Protein AF-A0A349H0M4-F1 (afdb_monomer)

Nearest PDB structures (foldseek):
  7dz8-assembly1_G  TM=2.541E-01  e=5.414E+00  Chlamydomonas reinhardtii

Radius of gyration: 20.64 Å; Cα contacts (8 Å, |Δi|>4): 122; chains: 1; bounding box: 53×35×53 Å

Mean predicted aligned error: 5.87 Å

Structure (mmCIF, N/CA/C/O backbone):
data_AF-A0A349H0M4-F1
#
_entry.id   AF-A0A349H0M4-F1
#
loop_
_atom_site.group_PDB
_atom_site.id
_atom_site.type_symbol
_atom_site.label_atom_id
_atom_site.label_alt_id
_atom_site.label_comp_id
_atom_site.label_asym_id
_atom_site.label_entity_id
_atom_site.label_seq_id
_atom_site.pdbx_PDB_ins_code
_atom_site.Cartn_x
_atom_site.Cartn_y
_atom_site.Cartn_z
_atom_site.occupancy
_atom_site.B_iso_or_equiv
_atom_site.auth_seq_id
_atom_site.auth_comp_id
_atom_site.auth_asym_id
_atom_site.auth_atom_id
_atom_site.pdbx_PDB_model_num
ATOM 1 N N . MET A 1 1 ? 25.481 2.742 4.547 1.00 45.84 1 MET A N 1
ATOM 2 C CA . MET A 1 1 ? 25.553 2.907 6.016 1.00 45.84 1 MET A CA 1
ATOM 3 C C . MET A 1 1 ? 24.267 2.357 6.611 1.00 45.84 1 MET A C 1
ATOM 5 O O . MET A 1 1 ? 23.211 2.901 6.310 1.00 45.84 1 MET A O 1
ATOM 9 N N . ASN A 1 2 ? 24.328 1.265 7.378 1.00 56.09 2 ASN A N 1
ATOM 10 C CA . ASN A 1 2 ? 23.157 0.743 8.088 1.00 56.09 2 ASN A CA 1
ATOM 11 C C . ASN A 1 2 ? 22.816 1.704 9.230 1.00 56.09 2 ASN A C 1
ATOM 13 O O . ASN A 1 2 ? 23.568 1.807 10.194 1.00 56.09 2 ASN A O 1
ATOM 17 N N . GLN A 1 3 ? 21.717 2.443 9.091 1.00 69.44 3 GLN A N 1
ATOM 18 C CA . GLN A 1 3 ? 21.206 3.293 10.162 1.00 69.44 3 GLN A CA 1
ATOM 19 C C . GLN A 1 3 ? 20.634 2.411 11.276 1.00 69.44 3 GLN A C 1
ATOM 21 O O . GLN A 1 3 ? 19.805 1.538 11.018 1.00 69.44 3 GLN A O 1
ATOM 26 N N . THR A 1 4 ? 21.061 2.647 12.513 1.00 86.06 4 THR A N 1
ATOM 27 C CA . THR A 1 4 ? 20.528 1.962 13.695 1.00 86.06 4 THR A CA 1
ATOM 28 C C . THR A 1 4 ? 19.057 2.328 13.897 1.00 86.06 4 THR A C 1
ATOM 30 O O . THR A 1 4 ? 18.698 3.499 13.840 1.00 86.06 4 THR A O 1
ATOM 33 N N . ILE A 1 5 ? 18.199 1.333 14.138 1.00 92.12 5 ILE A N 1
ATOM 34 C CA . ILE A 1 5 ? 16.780 1.555 14.454 1.00 92.12 5 ILE A CA 1
ATOM 35 C C . ILE A 1 5 ? 16.664 2.082 15.887 1.00 92.12 5 ILE A C 1
ATOM 37 O O . ILE A 1 5 ? 17.077 1.400 16.830 1.00 92.12 5 ILE A O 1
ATOM 41 N N . THR A 1 6 ? 16.064 3.259 16.059 1.00 94.62 6 THR A N 1
ATOM 42 C CA . THR A 1 6 ? 15.914 3.898 17.374 1.00 94.62 6 THR A CA 1
ATOM 43 C C . THR A 1 6 ? 14.651 3.431 18.111 1.00 94.62 6 THR A C 1
ATOM 45 O O . THR A 1 6 ? 13.732 2.845 17.531 1.00 94.62 6 THR A O 1
ATOM 48 N N . SER A 1 7 ? 14.567 3.701 19.418 1.00 94.81 7 SER A N 1
ATOM 49 C CA . SER A 1 7 ? 13.339 3.463 20.197 1.00 94.81 7 SER A CA 1
ATOM 50 C C . SER A 1 7 ? 12.172 4.337 19.729 1.00 94.81 7 SER A C 1
ATOM 52 O O . SER A 1 7 ? 11.032 3.876 19.740 1.00 94.81 7 SER A O 1
ATOM 54 N N . LYS A 1 8 ? 12.461 5.564 19.271 1.00 95.56 8 LYS A N 1
ATOM 55 C CA . LYS A 1 8 ? 11.480 6.482 18.679 1.00 95.56 8 LYS A CA 1
ATOM 56 C C . LYS A 1 8 ? 10.887 5.891 17.400 1.00 95.56 8 LYS A C 1
ATOM 58 O O . LYS A 1 8 ? 9.668 5.823 17.287 1.00 95.56 8 LYS A O 1
ATOM 63 N N . ASP A 1 9 ? 11.725 5.373 16.499 1.00 96.25 9 ASP A N 1
ATOM 64 C CA . ASP A 1 9 ? 11.252 4.754 15.252 1.00 96.25 9 ASP A CA 1
ATOM 65 C C . ASP A 1 9 ? 10.295 3.589 15.539 1.00 96.25 9 ASP A C 1
ATOM 67 O O . ASP A 1 9 ? 9.219 3.483 14.951 1.00 96.25 9 ASP A O 1
ATOM 71 N N . LYS A 1 10 ? 1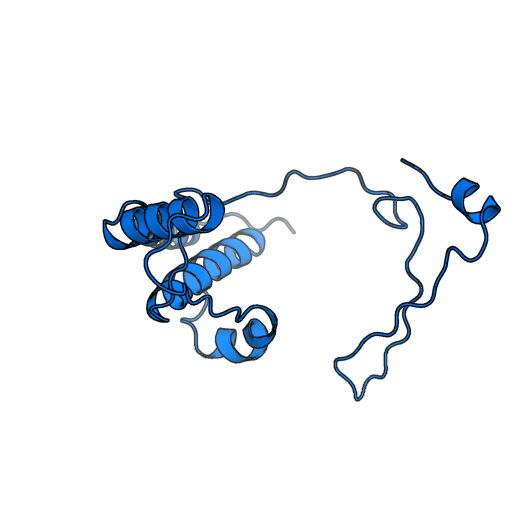0.658 2.728 16.499 1.00 96.31 10 LYS A N 1
ATOM 72 C CA . LYS A 1 10 ? 9.812 1.600 16.916 1.00 96.31 10 LYS A CA 1
ATOM 73 C C . LYS A 1 10 ?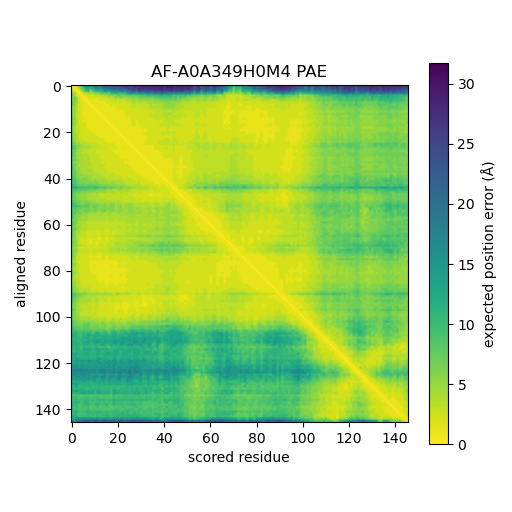 8.479 2.062 17.500 1.00 96.31 10 LYS A C 1
ATOM 75 O O . LYS A 1 10 ? 7.477 1.391 17.274 1.00 96.31 10 LYS A O 1
ATOM 80 N N . ALA A 1 11 ? 8.469 3.150 18.270 1.00 97.81 11 ALA A N 1
ATOM 81 C CA . ALA A 1 11 ? 7.247 3.688 18.861 1.00 97.81 11 ALA A CA 1
ATOM 82 C C . ALA A 1 11 ? 6.275 4.167 17.774 1.00 97.81 11 ALA A C 1
ATOM 84 O O . ALA A 1 11 ? 5.132 3.718 17.763 1.00 97.81 11 ALA A O 1
ATOM 85 N N . VAL A 1 12 ? 6.760 4.959 16.809 1.00 98.00 12 VAL A N 1
ATOM 86 C CA . VAL A 1 12 ? 5.951 5.466 15.686 1.00 98.00 12 VAL A CA 1
ATOM 87 C C . VAL A 1 12 ? 5.334 4.319 14.882 1.00 98.00 12 VAL A C 1
ATOM 89 O O . VAL A 1 12 ? 4.132 4.310 14.625 1.00 98.00 12 VAL A O 1
ATOM 92 N N . ILE A 1 13 ? 6.135 3.315 14.508 1.00 97.88 13 ILE A N 1
ATOM 93 C CA . ILE A 1 13 ? 5.630 2.179 13.723 1.00 97.88 13 ILE A CA 1
ATOM 94 C C . ILE A 1 13 ? 4.609 1.355 14.513 1.00 97.88 13 ILE A C 1
ATOM 96 O O . ILE A 1 13 ? 3.610 0.923 13.944 1.00 97.88 13 ILE A O 1
ATOM 100 N N . ARG A 1 14 ? 4.827 1.138 15.815 1.00 98.19 14 ARG A N 1
ATOM 101 C CA . ARG A 1 14 ? 3.873 0.395 16.652 1.00 98.19 14 ARG A CA 1
ATOM 102 C C . ARG A 1 14 ? 2.546 1.120 16.787 1.00 98.19 14 ARG A C 1
ATOM 104 O O . ARG A 1 14 ? 1.515 0.472 16.680 1.00 98.19 14 ARG A O 1
ATOM 111 N N . GLU A 1 15 ? 2.570 2.430 16.996 1.00 98.44 15 GLU A N 1
ATOM 112 C CA . GLU A 1 15 ? 1.352 3.232 17.092 1.00 98.44 15 GLU A CA 1
ATOM 113 C C . GLU A 1 15 ? 0.523 3.139 15.803 1.00 98.44 15 GLU A C 1
ATOM 115 O O . GLU A 1 15 ? -0.665 2.822 15.845 1.00 98.44 15 GLU A O 1
ATOM 120 N N . LEU A 1 16 ? 1.171 3.310 14.648 1.00 98.50 16 LEU A N 1
ATOM 121 C CA . LEU A 1 16 ? 0.523 3.156 13.344 1.00 98.50 16 LEU A CA 1
ATOM 122 C C . LEU A 1 16 ? -0.005 1.733 13.116 1.00 98.50 16 LEU A C 1
ATOM 124 O O . LEU A 1 16 ? -1.095 1.561 12.571 1.00 98.50 16 LEU A O 1
ATOM 128 N N . ALA A 1 17 ? 0.737 0.713 13.552 1.00 98.38 17 ALA A N 1
ATOM 129 C CA . ALA A 1 17 ? 0.309 -0.677 13.449 1.00 98.38 17 ALA A CA 1
ATOM 130 C C . ALA A 1 17 ? -0.918 -0.979 14.325 1.00 98.38 17 ALA A C 1
ATOM 132 O O . ALA A 1 17 ? -1.776 -1.744 13.892 1.00 98.38 17 ALA A O 1
ATOM 133 N N . VAL A 1 18 ? -1.037 -0.368 15.513 1.00 98.50 18 VAL A N 1
ATOM 134 C CA . VAL A 1 18 ? -2.243 -0.480 16.356 1.00 98.50 18 VAL A CA 1
ATOM 135 C C . VAL A 1 18 ? -3.446 0.127 15.639 1.00 98.50 18 VAL A C 1
ATOM 137 O O . VAL A 1 18 ? -4.445 -0.565 15.463 1.00 98.50 18 VAL A O 1
ATOM 140 N N . GLN A 1 19 ? -3.328 1.361 15.138 1.00 98.44 19 GLN A N 1
ATOM 141 C CA . GLN A 1 19 ? -4.415 2.023 14.401 1.00 98.44 19 GLN A CA 1
ATOM 142 C C . GLN A 1 19 ? -4.851 1.205 13.176 1.00 98.44 19 GLN A C 1
ATOM 144 O O . GLN A 1 19 ? -6.038 1.038 12.900 1.00 98.44 19 GLN A O 1
ATOM 149 N N . TYR A 1 20 ? -3.886 0.650 12.440 1.00 98.56 20 TYR A N 1
ATOM 150 C CA . TYR A 1 20 ? -4.175 -0.199 11.290 1.00 98.56 20 TYR A CA 1
ATOM 151 C C . TYR A 1 20 ? -4.837 -1.522 11.693 1.00 98.56 20 TYR A C 1
ATOM 153 O O . TYR A 1 20 ? -5.760 -1.977 11.020 1.00 98.56 20 TYR A O 1
ATOM 161 N N . ALA A 1 21 ? -4.401 -2.140 12.792 1.00 98.31 21 ALA A N 1
A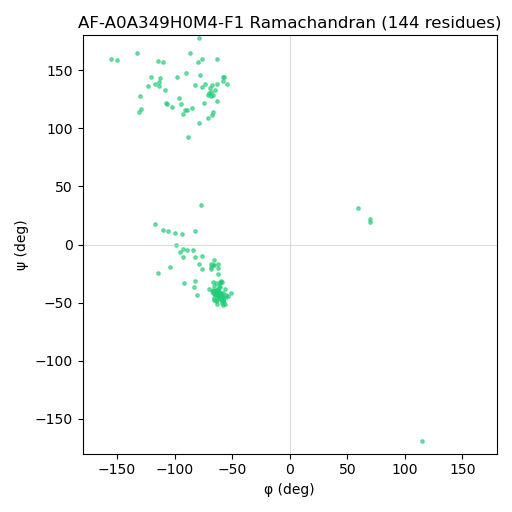TOM 162 C CA . ALA A 1 21 ? -5.015 -3.359 13.303 1.00 98.31 21 ALA A CA 1
ATOM 163 C C . ALA A 1 21 ? -6.464 -3.119 13.751 1.00 98.31 21 ALA A C 1
ATOM 165 O O . ALA A 1 21 ? -7.320 -3.961 13.481 1.00 98.31 21 ALA A O 1
ATOM 166 N N . GLU A 1 22 ? -6.760 -1.982 14.382 1.00 98.31 22 GLU A N 1
ATOM 167 C CA . GLU A 1 22 ? -8.128 -1.581 14.733 1.00 98.31 22 GLU A CA 1
ATOM 168 C C . GLU A 1 22 ? -8.999 -1.412 13.483 1.00 98.31 22 GLU A C 1
ATOM 170 O O . GLU A 1 22 ? -10.099 -1.962 13.422 1.00 98.31 22 GLU A O 1
ATOM 175 N N . LEU A 1 23 ? -8.483 -0.734 12.452 1.00 97.88 23 LEU A N 1
ATOM 176 C CA . LEU A 1 23 ? -9.148 -0.600 11.155 1.00 97.88 23 LEU A CA 1
ATOM 177 C C . LEU A 1 23 ? -9.430 -1.972 10.516 1.00 97.88 23 LEU A C 1
ATOM 179 O O . LEU A 1 23 ? -10.568 -2.266 10.144 1.00 97.88 23 LEU A O 1
ATOM 183 N N . ALA A 1 24 ? -8.410 -2.825 10.401 1.00 98.00 24 ALA A N 1
ATOM 184 C CA . ALA A 1 24 ? -8.513 -4.117 9.729 1.00 98.00 24 ALA A CA 1
ATOM 185 C C . ALA A 1 24 ? -9.442 -5.097 10.466 1.00 98.00 24 ALA A C 1
ATOM 187 O O . ALA A 1 24 ? -10.136 -5.896 9.833 1.00 98.00 24 ALA A O 1
ATOM 188 N N . ASN A 1 25 ? -9.504 -5.011 11.796 1.00 97.75 25 ASN A N 1
ATOM 189 C CA . ASN A 1 25 ? -10.404 -5.813 12.626 1.00 97.75 25 ASN A CA 1
ATOM 190 C C . ASN A 1 25 ? -11.736 -5.105 12.933 1.00 97.75 25 ASN A C 1
ATOM 192 O O . ASN A 1 25 ? -12.519 -5.598 13.747 1.00 97.75 25 ASN A O 1
ATOM 196 N N . GLY A 1 26 ? -12.021 -3.970 12.295 1.00 97.38 26 GLY A N 1
ATOM 197 C CA . GLY A 1 26 ? -13.270 -3.233 12.456 1.00 97.38 26 GLY A CA 1
ATOM 198 C C . GLY A 1 26 ? -14.453 -3.875 11.725 1.00 97.38 26 GLY A C 1
ATOM 199 O O . GLY A 1 26 ? -14.295 -4.645 10.775 1.00 97.38 26 GLY A O 1
ATOM 200 N N . GLU A 1 27 ? -15.671 -3.524 12.147 1.00 96.94 27 GLU A N 1
ATOM 201 C CA . GLU A 1 27 ? -16.902 -4.035 11.524 1.00 96.94 27 GLU A CA 1
ATOM 202 C C . GLU A 1 27 ? -17.037 -3.595 10.064 1.00 96.94 27 GLU A C 1
ATOM 204 O O . GLU A 1 27 ? -17.344 -4.411 9.199 1.00 96.94 27 GLU A O 1
ATOM 209 N N . GLN A 1 28 ? -16.706 -2.335 9.764 1.00 94.44 28 GLN A N 1
ATOM 210 C CA . GLN A 1 28 ? -16.728 -1.805 8.396 1.00 94.44 28 GLN A CA 1
ATOM 211 C C . GLN A 1 28 ? -15.872 -2.648 7.438 1.00 94.44 28 GLN A C 1
ATOM 213 O O . GLN A 1 28 ? -16.336 -3.021 6.361 1.00 94.44 28 GLN A O 1
ATOM 218 N N . ASN A 1 29 ? -14.658 -3.024 7.856 1.00 97.38 29 ASN A N 1
ATOM 219 C CA . ASN A 1 29 ? -13.751 -3.831 7.043 1.00 97.38 29 ASN A CA 1
ATOM 220 C C . ASN A 1 29 ? -14.289 -5.254 6.812 1.00 97.38 29 ASN A C 1
ATOM 222 O O . ASN A 1 29 ? -14.249 -5.763 5.689 1.00 97.38 29 ASN A O 1
ATOM 226 N N . ARG A 1 30 ? -14.867 -5.879 7.852 1.00 97.31 30 ARG A N 1
ATOM 227 C CA . ARG A 1 30 ? -15.542 -7.184 7.729 1.00 97.31 30 ARG A CA 1
ATOM 228 C C . ARG A 1 30 ? -16.701 -7.128 6.740 1.00 97.31 30 ARG A C 1
ATOM 230 O O . ARG A 1 30 ? -16.816 -8.008 5.886 1.00 97.31 30 ARG A O 1
ATOM 237 N N . MET A 1 31 ? -17.529 -6.089 6.821 1.00 96.06 31 MET A N 1
ATOM 238 C CA . MET A 1 31 ? -18.643 -5.896 5.897 1.00 96.06 31 MET A CA 1
ATOM 239 C C . MET A 1 31 ? -18.154 -5.687 4.457 1.00 96.06 31 MET A C 1
ATOM 241 O O . MET A 1 31 ? -18.714 -6.293 3.543 1.00 96.06 31 MET A O 1
ATOM 245 N N . SER A 1 32 ? -17.094 -4.897 4.240 1.00 96.62 32 SER A N 1
ATOM 246 C CA . SER A 1 32 ? -16.464 -4.739 2.919 1.00 96.62 32 SER A CA 1
ATOM 247 C C . SER A 1 32 ? -15.980 -6.079 2.362 1.00 96.62 32 SER A C 1
ATOM 249 O O . SER A 1 32 ? -16.300 -6.424 1.226 1.00 96.62 32 SER A O 1
ATOM 251 N N . LEU A 1 33 ? -15.288 -6.893 3.164 1.00 97.00 33 LEU A N 1
ATOM 252 C CA . LEU A 1 33 ? -14.836 -8.222 2.742 1.00 97.00 33 LEU A CA 1
ATOM 253 C C . LEU A 1 33 ? -16.007 -9.135 2.335 1.00 97.00 33 LEU A C 1
ATOM 255 O O . LEU A 1 33 ? -15.924 -9.834 1.323 1.00 97.00 33 LEU A O 1
ATOM 259 N N . VAL A 1 34 ? -17.110 -9.126 3.091 1.00 97.31 34 VAL A N 1
ATOM 260 C CA . VAL A 1 34 ? -18.331 -9.873 2.738 1.00 97.31 34 VAL A CA 1
ATOM 261 C C . VAL A 1 34 ? -18.916 -9.372 1.418 1.00 97.31 34 VAL A C 1
ATOM 263 O O . VAL A 1 34 ? -19.250 -10.190 0.559 1.00 97.31 34 VAL A O 1
ATOM 266 N N . ARG A 1 35 ? -18.984 -8.051 1.208 1.00 97.25 35 ARG A N 1
ATOM 267 C CA . ARG A 1 35 ? -19.448 -7.458 -0.055 1.00 97.25 35 ARG A CA 1
ATOM 268 C C . ARG A 1 35 ? -18.609 -7.926 -1.242 1.00 97.25 35 ARG A C 1
ATOM 270 O O . ARG A 1 35 ? -19.173 -8.408 -2.224 1.00 97.25 35 ARG A O 1
ATOM 277 N N . TRP A 1 36 ? -17.282 -7.874 -1.132 1.00 97.62 36 TRP A N 1
ATOM 278 C CA . TRP A 1 36 ? -16.377 -8.361 -2.180 1.00 97.62 36 TRP A CA 1
ATOM 279 C C . TRP A 1 36 ? -16.538 -9.856 -2.451 1.00 97.62 36 TRP A C 1
ATOM 281 O O . TRP A 1 36 ? -16.570 -10.280 -3.606 1.00 97.62 36 TRP A O 1
ATOM 291 N N . ARG A 1 37 ? -16.705 -10.671 -1.403 1.00 97.62 37 ARG A N 1
ATOM 292 C CA . ARG A 1 37 ? -17.007 -12.100 -1.562 1.00 97.62 37 ARG A CA 1
ATOM 293 C C . ARG A 1 37 ? -18.331 -12.321 -2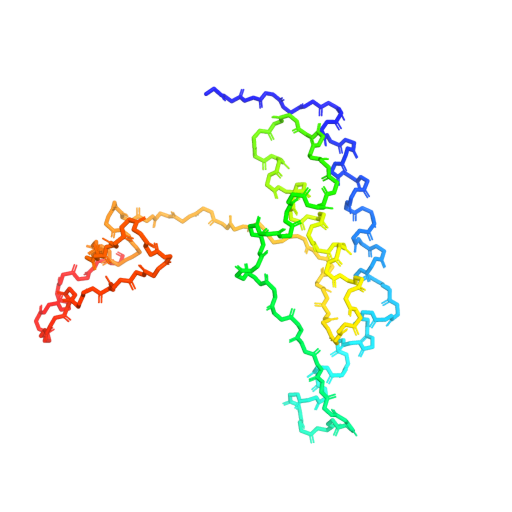.287 1.00 97.62 37 ARG A C 1
ATOM 295 O O . ARG A 1 37 ? -18.392 -13.186 -3.154 1.00 97.62 37 ARG A O 1
ATOM 302 N N . ASN A 1 38 ? -19.372 -11.556 -1.971 1.00 98.19 38 ASN A N 1
ATOM 303 C CA . ASN A 1 38 ? -20.663 -11.663 -2.649 1.00 98.19 38 ASN A CA 1
ATOM 304 C C . ASN A 1 38 ? -20.562 -11.255 -4.122 1.00 98.19 38 ASN A C 1
ATOM 306 O O . ASN A 1 38 ? -21.100 -11.964 -4.968 1.00 98.19 38 ASN A O 1
ATOM 310 N N . LEU A 1 39 ? -19.829 -10.182 -4.438 1.00 97.81 39 LEU A N 1
ATOM 311 C CA . LEU A 1 39 ? -19.550 -9.772 -5.818 1.00 97.81 39 LEU A CA 1
ATOM 312 C C . LEU A 1 39 ? -18.885 -10.896 -6.616 1.00 97.81 39 LEU A C 1
ATOM 314 O O . LEU A 1 39 ? -19.400 -11.290 -7.659 1.00 97.81 39 LEU A O 1
ATOM 318 N N . ASN A 1 40 ? -17.811 -11.479 -6.081 1.00 97.06 40 ASN A N 1
ATOM 319 C CA . ASN A 1 40 ? -17.082 -12.567 -6.740 1.00 97.06 40 ASN A CA 1
ATOM 320 C C . ASN A 1 40 ? -17.888 -13.872 -6.855 1.00 97.06 40 ASN A C 1
ATOM 322 O O . ASN A 1 40 ? -17.556 -14.729 -7.666 1.00 97.06 40 ASN A O 1
ATOM 326 N N . ASN A 1 41 ? -18.957 -14.022 -6.069 1.00 97.81 41 ASN A N 1
ATOM 327 C CA . ASN A 1 41 ? -19.889 -15.147 -6.143 1.00 97.81 41 ASN A CA 1
ATOM 328 C C . ASN A 1 41 ? -21.177 -14.822 -6.920 1.00 97.81 41 ASN A C 1
ATOM 330 O O . ASN A 1 41 ? -22.114 -15.617 -6.871 1.00 97.81 41 ASN A O 1
ATOM 334 N N . LEU A 1 42 ? -21.252 -13.672 -7.603 1.00 97.44 42 LEU A N 1
ATOM 335 C CA . LEU A 1 42 ? -22.434 -13.220 -8.354 1.00 97.44 42 LEU A CA 1
ATOM 336 C C . LEU A 1 42 ? -23.705 -13.074 -7.487 1.00 97.44 42 LEU A C 1
ATOM 338 O O . LEU A 1 42 ? -24.821 -13.268 -7.958 1.00 97.44 42 LEU A O 1
ATOM 342 N N . LYS A 1 43 ? -23.534 -12.730 -6.205 1.00 97.94 43 LYS A N 1
ATOM 343 C CA . LYS A 1 43 ? -24.600 -12.535 -5.199 1.00 97.94 43 LYS A CA 1
ATOM 344 C C . LYS A 1 43 ? -24.664 -11.102 -4.668 1.00 97.94 43 LYS A C 1
ATOM 346 O O . LYS A 1 43 ? -25.171 -10.870 -3.574 1.00 97.94 43 LYS A O 1
ATOM 351 N N . SER A 1 44 ? -24.062 -10.152 -5.375 1.00 96.69 44 SER A N 1
ATOM 352 C CA . SER A 1 44 ? -24.060 -8.760 -4.933 1.00 96.69 44 SER A CA 1
ATOM 353 C C . SER A 1 44 ? -25.432 -8.122 -5.134 1.00 96.69 44 SER A C 1
ATOM 355 O O . SER A 1 44 ? -26.076 -8.326 -6.159 1.00 96.69 44 SER A O 1
ATOM 357 N N . ASP A 1 45 ? -25.864 -7.354 -4.143 1.00 94.50 45 ASP A N 1
ATOM 358 C CA . ASP A 1 45 ? -27.118 -6.604 -4.109 1.00 94.50 45 ASP A CA 1
ATOM 359 C C . ASP A 1 45 ? -26.962 -5.162 -4.619 1.00 94.50 45 ASP A C 1
ATOM 361 O O . ASP A 1 45 ? -27.956 -4.478 -4.862 1.00 94.50 45 ASP A O 1
ATOM 365 N N . ARG A 1 46 ? -25.719 -4.699 -4.807 1.00 95.12 46 ARG A N 1
ATOM 366 C CA . ARG A 1 46 ? -25.400 -3.376 -5.349 1.00 95.12 46 ARG A CA 1
ATOM 367 C C . ARG A 1 46 ? -24.022 -3.331 -6.015 1.00 95.12 46 ARG A C 1
ATOM 369 O O . ARG A 1 46 ? -23.145 -4.115 -5.668 1.00 95.12 46 ARG A O 1
ATOM 376 N N . PRO A 1 47 ? -23.759 -2.353 -6.893 1.00 96.06 47 PRO A N 1
ATOM 377 C CA . PRO A 1 47 ? -22.400 -2.069 -7.341 1.00 96.06 47 PRO A CA 1
ATOM 378 C C . PRO A 1 47 ? -21.468 -1.743 -6.163 1.00 96.06 47 PRO A C 1
ATOM 380 O O . PRO A 1 47 ? -21.867 -1.037 -5.230 1.00 96.06 47 PRO A O 1
ATOM 383 N N . LEU A 1 48 ? -20.226 -2.233 -6.221 1.00 97.31 48 LEU A N 1
ATOM 384 C CA . LEU A 1 48 ? -19.156 -1.847 -5.296 1.00 97.31 48 LEU A CA 1
ATOM 385 C C . LEU A 1 48 ? -18.271 -0.772 -5.923 1.00 97.31 48 LEU A C 1
ATOM 387 O O . LEU A 1 48 ? -18.014 -0.802 -7.127 1.00 97.31 48 LEU A O 1
ATOM 391 N N . VAL A 1 49 ? -17.790 0.158 -5.101 1.00 96.00 49 VAL A N 1
ATOM 392 C CA . VAL A 1 49 ? -16.922 1.262 -5.530 1.00 96.00 49 VAL A CA 1
ATOM 393 C C . VAL A 1 49 ? -15.502 1.034 -5.026 1.00 96.00 49 VAL A C 1
ATOM 395 O O . VAL A 1 49 ? -15.293 0.741 -3.853 1.00 96.00 49 VAL A O 1
ATOM 398 N N . PHE A 1 50 ? -14.511 1.202 -5.900 1.00 95.25 50 PHE A N 1
ATOM 399 C CA . PHE A 1 50 ? -13.098 1.147 -5.531 1.00 95.25 50 PHE A CA 1
ATOM 400 C C . PHE A 1 50 ? -12.353 2.351 -6.100 1.00 95.25 50 PHE A C 1
ATOM 402 O O . PHE A 1 50 ? -12.192 2.484 -7.315 1.00 95.25 50 PHE A O 1
ATOM 409 N N . CYS A 1 51 ? -11.864 3.215 -5.216 1.00 94.56 51 CYS A N 1
ATOM 410 C CA . CYS A 1 51 ? -11.118 4.409 -5.586 1.00 94.56 51 CYS A CA 1
ATOM 411 C C . CYS A 1 51 ? -9.626 4.067 -5.699 1.00 94.56 51 CYS A C 1
ATOM 413 O O . CYS A 1 51 ? -8.874 4.099 -4.719 1.00 94.56 51 CYS A O 1
ATOM 415 N N . ASN A 1 52 ? -9.174 3.716 -6.907 1.00 92.25 52 ASN A N 1
ATOM 416 C CA . ASN A 1 52 ? -7.756 3.464 -7.155 1.00 92.25 52 ASN A CA 1
ATOM 417 C C . ASN A 1 52 ? -6.976 4.777 -7.305 1.00 92.25 52 ASN A C 1
ATOM 419 O O . ASN A 1 52 ? -7.016 5.427 -8.345 1.00 92.25 52 ASN A O 1
ATOM 423 N N . VAL A 1 53 ? -6.223 5.126 -6.268 1.00 92.38 53 VAL A N 1
ATOM 424 C CA . VAL A 1 53 ? -5.430 6.362 -6.190 1.00 92.38 53 VAL A CA 1
ATOM 425 C C . VAL A 1 53 ? -3.928 6.125 -6.361 1.00 92.38 53 VAL A C 1
ATOM 427 O O . VAL A 1 53 ? -3.135 7.026 -6.115 1.00 92.38 53 VAL A O 1
ATOM 430 N N . TYR A 1 54 ? -3.507 4.929 -6.789 1.00 89.25 54 TYR A N 1
ATOM 431 C CA . TYR A 1 54 ? -2.088 4.556 -6.856 1.00 89.25 54 TYR A CA 1
ATOM 432 C C . TYR A 1 54 ? -1.236 5.536 -7.680 1.00 89.25 54 TYR A C 1
ATOM 434 O O . TYR A 1 54 ? -0.157 5.942 -7.254 1.00 89.25 54 TYR A O 1
ATOM 442 N N . HIS A 1 55 ? -1.743 5.969 -8.835 1.00 88.00 55 HIS A N 1
ATOM 443 C CA . HIS A 1 55 ? -1.040 6.917 -9.706 1.00 88.00 55 HIS A CA 1
ATOM 444 C C . HIS A 1 55 ? -1.079 8.368 -9.213 1.00 88.00 55 HIS A C 1
ATOM 446 O O . HIS A 1 55 ? -0.356 9.193 -9.757 1.00 88.00 55 HIS A O 1
ATOM 452 N N . LEU A 1 56 ? -1.894 8.663 -8.196 1.00 91.50 56 LEU A N 1
ATOM 453 C CA . LEU A 1 56 ? -2.029 9.986 -7.579 1.00 91.50 56 LEU A CA 1
ATOM 454 C C . LEU A 1 56 ? -1.218 10.108 -6.281 1.00 91.50 56 LEU A C 1
ATOM 456 O O . LEU A 1 56 ? -1.250 11.141 -5.619 1.00 91.50 56 LEU A O 1
ATOM 460 N N . LEU A 1 57 ? -0.518 9.045 -5.866 1.00 90.94 57 LEU A N 1
ATOM 461 C CA . LEU A 1 57 ? 0.277 9.053 -4.638 1.00 90.94 57 LEU A CA 1
ATOM 462 C C . LEU A 1 57 ? 1.332 10.175 -4.594 1.00 90.94 57 LEU A C 1
ATOM 464 O O . LEU A 1 57 ? 1.486 10.747 -3.517 1.00 90.94 57 LEU A O 1
ATOM 468 N N . PRO A 1 58 ? 2.028 10.544 -5.692 1.00 90.75 58 PRO A N 1
ATOM 469 C CA . PRO A 1 58 ? 2.943 11.689 -5.679 1.00 90.75 58 PRO A CA 1
ATOM 470 C C . PRO A 1 58 ? 2.263 13.021 -5.335 1.00 90.75 58 PRO A C 1
ATOM 472 O O . PRO A 1 58 ? 2.884 13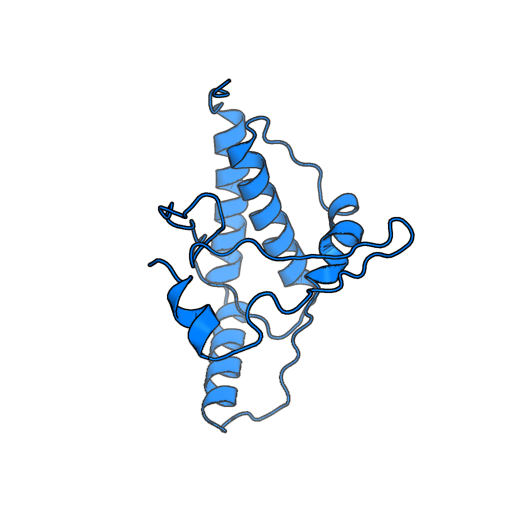.878 -4.712 1.00 90.75 58 PRO A O 1
ATOM 475 N N . GLU A 1 59 ? 0.999 13.193 -5.720 1.00 92.75 59 GLU A N 1
ATOM 476 C CA . GLU A 1 59 ? 0.180 14.364 -5.412 1.00 92.75 59 GLU A CA 1
ATOM 477 C C . GLU A 1 59 ? -0.442 14.290 -4.011 1.00 92.75 59 GLU A C 1
ATOM 479 O O . GLU A 1 59 ? -0.626 15.318 -3.370 1.00 92.75 59 GLU A O 1
ATOM 484 N N . ILE A 1 60 ? -0.753 13.089 -3.517 1.00 93.56 60 ILE A N 1
ATOM 485 C CA . ILE A 1 60 ? -1.379 12.872 -2.203 1.00 93.56 60 ILE A CA 1
ATOM 486 C C . ILE A 1 60 ? -0.353 12.943 -1.067 1.00 93.56 60 ILE A C 1
ATOM 488 O O . ILE A 1 60 ? -0.622 13.548 -0.031 1.00 93.56 60 ILE A O 1
ATOM 492 N N . ASP 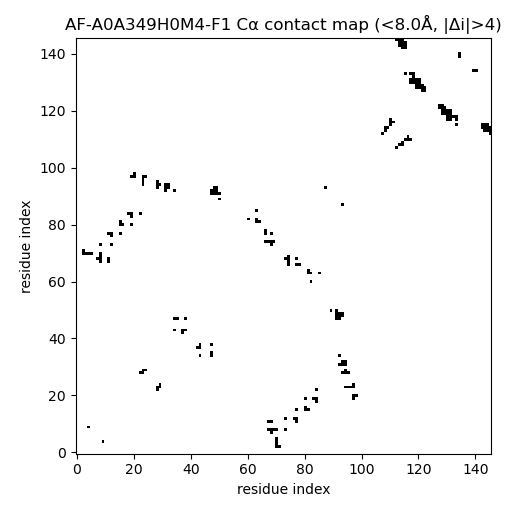A 1 61 ? 0.819 12.331 -1.245 1.00 94.00 61 ASP A N 1
ATOM 493 C CA . ASP A 1 61 ? 1.850 12.191 -0.212 1.00 94.00 61 ASP A CA 1
ATOM 494 C C . ASP A 1 61 ? 2.237 13.505 0.491 1.00 94.00 61 ASP A C 1
ATOM 496 O O . ASP A 1 61 ? 2.372 13.478 1.716 1.00 94.00 61 ASP A O 1
ATOM 500 N N . PRO A 1 62 ? 2.395 14.650 -0.208 1.00 95.31 62 PRO A N 1
ATOM 501 C CA . PRO A 1 62 ? 2.710 15.928 0.433 1.00 95.31 62 PRO A CA 1
ATOM 502 C C . PRO A 1 62 ? 1.632 16.431 1.400 1.00 95.31 62 PRO A C 1
ATOM 504 O O . PRO A 1 62 ? 1.923 17.266 2.253 1.00 95.31 62 PRO A O 1
ATOM 507 N N . HIS A 1 63 ? 0.396 15.943 1.268 1.00 95.12 63 HIS A N 1
ATOM 508 C CA . HIS A 1 63 ? -0.731 16.298 2.130 1.00 95.12 63 HIS A CA 1
ATOM 509 C C . HIS A 1 63 ? -0.940 15.310 3.285 1.00 95.12 63 HIS A C 1
ATOM 511 O O . HIS A 1 63 ? -1.768 15.557 4.163 1.00 95.12 63 HIS A O 1
ATOM 517 N N . LEU A 1 64 ? -0.201 14.197 3.308 1.00 95.75 64 LEU A N 1
ATOM 518 C CA . LEU A 1 64 ? -0.206 13.268 4.433 1.00 95.75 64 LEU A CA 1
ATOM 519 C C . LEU A 1 64 ? 0.684 13.793 5.571 1.00 95.75 64 LEU A C 1
ATOM 521 O O . LEU A 1 64 ? 1.602 14.581 5.333 1.00 95.75 64 LEU A O 1
ATOM 525 N N . PRO A 1 65 ? 0.461 13.349 6.824 1.00 95.62 65 PRO A N 1
ATOM 526 C CA . PRO A 1 65 ? 1.338 13.718 7.926 1.00 95.62 65 PRO A CA 1
ATOM 527 C C . PRO A 1 65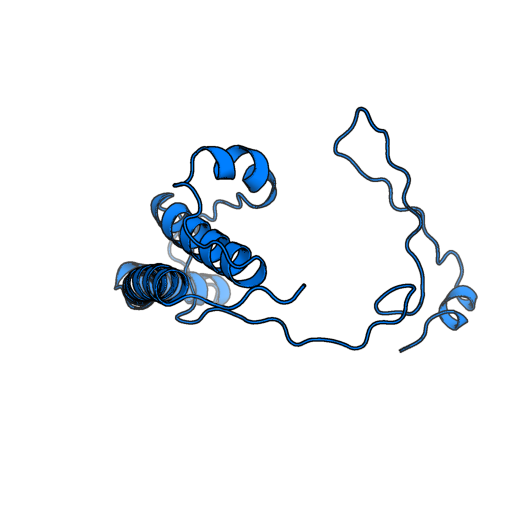 ? 2.802 13.382 7.623 1.00 95.62 65 PRO A C 1
ATOM 529 O O . PRO A 1 65 ? 3.109 12.303 7.106 1.00 95.62 65 PRO A O 1
ATOM 532 N N . ALA A 1 66 ? 3.702 14.297 7.985 1.00 95.62 66 ALA A N 1
ATOM 533 C CA . ALA A 1 66 ? 5.130 14.134 7.755 1.00 95.62 66 ALA A CA 1
ATOM 534 C C . ALA A 1 66 ? 5.677 12.856 8.412 1.00 95.62 66 ALA A C 1
ATOM 536 O O . ALA A 1 66 ? 5.260 12.468 9.508 1.00 95.62 66 ALA A O 1
ATOM 537 N N . LEU A 1 67 ? 6.642 12.226 7.737 1.00 96.44 67 LEU A N 1
ATOM 538 C CA . LEU A 1 67 ? 7.324 11.046 8.261 1.00 96.44 67 LEU A CA 1
ATOM 539 C C . LEU A 1 67 ? 8.189 11.424 9.467 1.00 96.44 67 LEU A C 1
ATOM 541 O O . LEU A 1 67 ? 8.965 12.378 9.398 1.00 96.44 67 LEU A O 1
ATOM 545 N N . GLN A 1 68 ? 8.058 10.668 10.551 1.00 96.19 68 GLN A N 1
ATOM 546 C CA . GLN A 1 68 ? 8.755 10.909 11.817 1.00 96.19 68 GLN A CA 1
ATOM 547 C C . GLN A 1 68 ? 9.925 9.950 12.046 1.00 96.19 68 GLN A C 1
ATOM 549 O O . GLN A 1 68 ? 10.795 10.238 12.873 1.00 96.19 68 GLN A O 1
ATOM 554 N N . VAL A 1 69 ? 9.932 8.818 11.341 1.00 95.81 69 VAL A N 1
ATOM 555 C CA . VAL A 1 69 ? 10.978 7.802 11.423 1.00 95.81 69 VAL A CA 1
ATOM 556 C C . VAL A 1 69 ? 12.225 8.259 10.670 1.00 95.81 69 VAL A C 1
ATOM 558 O O . VAL A 1 69 ? 12.152 8.750 9.543 1.00 95.81 69 VAL A O 1
ATOM 561 N N . GLU A 1 70 ? 13.393 8.069 11.278 1.00 92.19 70 GLU A N 1
ATOM 562 C CA . GLU A 1 70 ? 14.675 8.487 10.696 1.00 92.19 70 GLU A CA 1
ATOM 563 C C . GLU A 1 70 ? 15.317 7.365 9.871 1.00 92.19 70 GLU A C 1
ATOM 565 O O . GLU A 1 70 ? 15.931 7.623 8.832 1.00 92.19 70 GLU A O 1
ATOM 570 N N . ASN A 1 71 ? 15.118 6.109 10.288 1.00 93.94 71 ASN A N 1
ATOM 571 C CA . ASN A 1 71 ? 15.635 4.940 9.586 1.00 93.94 71 ASN A CA 1
ATOM 572 C C . ASN A 1 71 ? 15.028 4.799 8.178 1.00 93.94 71 ASN A C 1
ATOM 574 O O . ASN A 1 71 ? 13.816 4.651 8.017 1.00 93.94 71 ASN A O 1
ATOM 578 N N . LYS A 1 72 ? 15.887 4.755 7.152 1.00 89.94 72 LYS A N 1
ATOM 579 C CA . LYS A 1 72 ? 15.471 4.686 5.741 1.00 89.94 72 LYS A CA 1
ATOM 580 C C . LYS A 1 72 ? 14.497 3.541 5.429 1.00 89.94 72 LYS A C 1
ATOM 582 O O . LYS A 1 72 ? 13.521 3.771 4.723 1.00 89.94 72 LYS A O 1
ATOM 587 N N . SER A 1 73 ? 14.733 2.334 5.943 1.00 88.38 73 SER A N 1
ATOM 588 C CA . SER A 1 73 ? 13.870 1.176 5.666 1.00 88.38 73 SER A CA 1
ATOM 589 C C . SER A 1 73 ? 12.506 1.311 6.342 1.00 88.38 73 SER A C 1
ATOM 591 O O . SER A 1 73 ? 11.483 0.977 5.752 1.00 88.38 73 SER A O 1
ATOM 593 N N . LEU A 1 74 ? 12.470 1.843 7.565 1.00 93.94 74 LEU A N 1
ATOM 594 C CA . LEU A 1 74 ? 11.221 2.035 8.298 1.00 93.94 74 LEU A CA 1
ATOM 595 C C . LEU A 1 74 ? 10.405 3.239 7.806 1.00 93.94 74 LEU A C 1
ATOM 597 O O . LEU A 1 74 ? 9.194 3.246 7.998 1.00 93.94 74 LEU A O 1
ATOM 601 N N . ARG A 1 75 ? 11.009 4.215 7.116 1.00 95.00 75 ARG A N 1
ATOM 602 C CA . ARG A 1 75 ? 10.261 5.306 6.462 1.00 95.00 75 ARG A CA 1
ATOM 603 C C . ARG A 1 75 ? 9.288 4.802 5.401 1.00 95.00 75 ARG A C 1
ATOM 605 O O . ARG A 1 75 ? 8.196 5.350 5.275 1.00 95.00 75 ARG A O 1
ATOM 612 N N . GLU A 1 76 ? 9.661 3.759 4.661 1.00 92.94 76 GLU A N 1
ATOM 613 C CA . GLU A 1 76 ? 8.759 3.122 3.692 1.00 92.94 76 GLU A CA 1
ATOM 614 C C . GLU A 1 76 ? 7.588 2.426 4.395 1.00 92.94 76 GLU A C 1
ATOM 616 O O . GLU A 1 76 ? 6.446 2.530 3.950 1.00 92.94 76 GLU A O 1
ATOM 621 N N . VAL A 1 77 ? 7.855 1.787 5.538 1.00 96.19 77 VAL A N 1
ATOM 622 C CA . VAL A 1 77 ? 6.826 1.151 6.374 1.00 96.19 77 VAL A CA 1
ATOM 623 C C . VAL A 1 77 ? 5.874 2.198 6.960 1.00 96.19 77 VAL A C 1
ATOM 625 O O . VAL A 1 77 ? 4.658 2.044 6.875 1.00 96.19 77 VAL A O 1
ATOM 628 N N . GLU A 1 78 ? 6.406 3.298 7.500 1.00 97.50 78 GLU A N 1
ATOM 629 C CA . GLU A 1 78 ? 5.610 4.419 8.007 1.00 97.50 78 GLU A CA 1
ATOM 630 C C . GLU A 1 78 ? 4.711 4.994 6.906 1.00 97.50 78 GLU A C 1
ATOM 632 O O . GLU A 1 78 ? 3.506 5.157 7.105 1.00 97.50 78 GLU A O 1
ATOM 637 N N . ARG A 1 79 ? 5.278 5.254 5.720 1.00 96.12 79 ARG A N 1
ATOM 638 C CA . ARG A 1 79 ? 4.527 5.773 4.573 1.00 96.12 79 ARG A CA 1
ATOM 639 C C . ARG A 1 79 ? 3.406 4.825 4.160 1.00 96.12 79 ARG A C 1
ATOM 641 O O . ARG A 1 79 ? 2.303 5.288 3.878 1.00 96.12 79 ARG A O 1
ATOM 648 N N . TRP A 1 80 ? 3.668 3.519 4.145 1.00 95.88 80 TRP A N 1
ATOM 649 C CA . TRP A 1 80 ? 2.652 2.518 3.832 1.00 95.88 80 TRP A CA 1
ATOM 650 C C . TRP A 1 80 ? 1.469 2.590 4.804 1.00 95.88 80 TRP A C 1
ATOM 652 O O . TRP A 1 80 ? 0.332 2.731 4.353 1.00 95.88 80 TRP A O 1
ATOM 662 N N . PHE A 1 81 ? 1.723 2.594 6.119 1.00 97.69 81 PHE A N 1
ATOM 663 C CA . PHE A 1 81 ? 0.653 2.692 7.118 1.00 97.69 81 PHE A CA 1
ATOM 664 C C . PHE A 1 81 ? -0.125 4.003 6.997 1.00 97.69 81 PHE A C 1
ATOM 666 O O . PHE A 1 81 ? -1.354 3.984 7.000 1.00 97.69 81 PHE A O 1
ATOM 673 N N . ARG A 1 82 ? 0.565 5.140 6.833 1.00 97.56 82 ARG A N 1
ATOM 674 C CA . ARG A 1 82 ? -0.090 6.449 6.674 1.00 97.56 82 ARG A CA 1
ATOM 675 C C . ARG A 1 82 ? -1.003 6.488 5.450 1.00 97.56 82 ARG A C 1
ATOM 677 O O . ARG A 1 82 ? -2.136 6.948 5.558 1.00 97.56 82 ARG A O 1
ATOM 684 N N . ARG A 1 83 ? -0.549 5.962 4.308 1.00 96.12 83 ARG A N 1
ATOM 685 C CA . ARG A 1 83 ? -1.368 5.853 3.090 1.00 96.12 83 ARG A CA 1
ATOM 686 C C . ARG A 1 83 ? -2.552 4.907 3.274 1.00 96.12 83 ARG A C 1
ATOM 688 O O . ARG A 1 83 ? -3.632 5.209 2.775 1.00 96.12 83 ARG A O 1
ATOM 695 N N . ALA A 1 84 ? -2.368 3.780 3.963 1.00 95.56 84 ALA A N 1
ATOM 696 C CA . ALA A 1 84 ? -3.439 2.819 4.214 1.00 95.56 84 ALA A CA 1
ATOM 697 C C . ALA A 1 84 ? -4.534 3.414 5.114 1.00 95.56 84 ALA A C 1
ATOM 699 O O . ALA A 1 84 ? -5.711 3.361 4.762 1.00 95.56 84 ALA A O 1
ATOM 700 N N . LEU A 1 85 ? -4.138 4.055 6.218 1.00 96.81 85 LEU A N 1
ATOM 701 C CA . LEU A 1 85 ? -5.045 4.745 7.138 1.00 96.81 85 LEU A CA 1
ATOM 702 C C . LEU A 1 85 ? -5.771 5.910 6.455 1.00 96.81 85 LEU A C 1
ATOM 704 O O . LEU A 1 85 ? -6.979 6.049 6.608 1.00 96.81 85 LEU A O 1
ATOM 708 N N . TRP A 1 86 ? -5.064 6.710 5.653 1.00 96.38 86 TRP A N 1
ATOM 709 C CA . TRP A 1 86 ? -5.694 7.762 4.856 1.00 96.38 86 TRP A CA 1
ATOM 710 C C 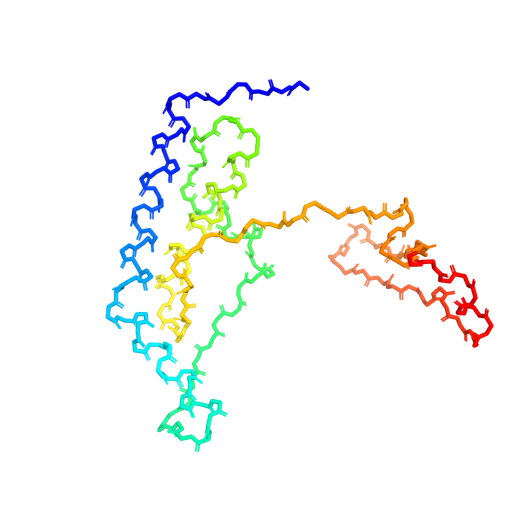. TRP A 1 86 ? -6.652 7.192 3.803 1.00 96.38 86 TRP A C 1
ATOM 712 O O . TRP A 1 86 ? -7.757 7.691 3.658 1.00 96.38 86 TRP A O 1
ATOM 722 N N . SER A 1 87 ? -6.287 6.115 3.102 1.00 94.56 87 SER A N 1
ATOM 723 C CA . SER A 1 87 ? -7.164 5.518 2.083 1.00 94.56 87 SER A CA 1
ATOM 724 C C . SER A 1 87 ? -8.497 5.052 2.673 1.00 94.56 87 SER A C 1
ATOM 726 O O . SER A 1 87 ? -9.514 5.107 1.991 1.00 94.56 87 SER A O 1
ATOM 728 N N . ALA A 1 88 ? -8.510 4.630 3.941 1.00 94.31 88 ALA A N 1
ATOM 729 C CA . ALA A 1 88 ? -9.732 4.238 4.637 1.00 94.31 88 ALA A CA 1
ATOM 730 C C . ALA A 1 88 ? -10.714 5.403 4.861 1.00 94.31 88 ALA A C 1
ATOM 732 O O . ALA A 1 88 ? -11.896 5.164 5.098 1.00 94.31 88 ALA A O 1
ATOM 733 N N . THR A 1 89 ? -10.263 6.659 4.758 1.00 94.06 89 THR A N 1
ATOM 734 C CA . THR A 1 89 ? -11.136 7.837 4.882 1.00 94.06 89 THR A CA 1
ATOM 735 C C . THR A 1 89 ? -11.876 8.175 3.586 1.00 94.06 89 THR A C 1
ATOM 737 O O . THR A 1 89 ? -12.809 8.974 3.621 1.00 94.06 89 THR A O 1
ATOM 740 N N . LEU A 1 90 ? -11.518 7.550 2.454 1.00 93.88 90 LEU A N 1
ATOM 741 C CA . LEU A 1 90 ? -12.169 7.772 1.155 1.00 93.88 90 LEU A CA 1
ATOM 742 C C . LEU A 1 90 ? -13.611 7.242 1.104 1.00 93.88 90 LEU A C 1
ATOM 744 O O . LEU A 1 90 ? -14.376 7.658 0.237 1.00 93.88 90 LEU A O 1
ATOM 748 N N . GLY A 1 91 ? -13.977 6.331 2.013 1.00 90.88 91 GLY A N 1
ATOM 749 C CA . GLY A 1 91 ? -15.330 5.775 2.105 1.00 90.88 91 GLY A CA 1
ATOM 750 C C . GLY A 1 91 ? -15.718 4.856 0.943 1.00 90.88 91 GLY A C 1
ATOM 751 O O . GLY A 1 91 ? -16.907 4.684 0.682 1.00 90.88 91 GLY A O 1
ATOM 752 N N . ASP A 1 92 ? -14.739 4.292 0.230 1.00 95.88 92 ASP A N 1
ATOM 753 C CA . ASP A 1 92 ? -14.988 3.287 -0.802 1.00 95.88 92 ASP A CA 1
ATOM 754 C C . ASP A 1 92 ? -15.245 1.894 -0.187 1.00 95.88 92 ASP A C 1
ATOM 756 O O . ASP A 1 92 ? -15.208 1.696 1.028 1.00 95.88 92 ASP A O 1
ATOM 760 N N . ASP A 1 93 ? -15.539 0.899 -1.024 1.00 96.62 93 ASP A N 1
ATOM 761 C CA . ASP A 1 93 ? -15.812 -0.466 -0.570 1.00 96.62 93 ASP A CA 1
ATOM 762 C C . ASP A 1 93 ? -14.542 -1.283 -0.313 1.00 96.62 93 ASP A C 1
ATOM 764 O O . ASP A 1 93 ? -14.627 -2.502 -0.153 1.00 96.62 93 ASP A O 1
ATOM 768 N N . ARG A 1 94 ? -13.351 -0.671 -0.286 1.00 95.88 94 ARG A N 1
ATOM 769 C CA . ARG A 1 94 ? -12.100 -1.398 -0.050 1.00 95.88 94 ARG A CA 1
ATOM 770 C C . ARG A 1 94 ? -12.157 -2.147 1.283 1.00 95.88 94 ARG A C 1
ATOM 772 O O . ARG A 1 94 ? -12.704 -1.669 2.275 1.00 95.88 94 ARG A O 1
ATOM 779 N N . TYR A 1 95 ? -11.547 -3.327 1.296 1.00 96.62 95 TYR A N 1
ATOM 780 C CA . TYR A 1 95 ? -11.133 -3.979 2.531 1.00 96.62 95 TYR A CA 1
ATOM 781 C C . TYR A 1 95 ? -9.604 -3.964 2.626 1.00 96.62 95 TYR A C 1
ATOM 783 O O . TYR A 1 95 ? -8.904 -3.849 1.617 1.00 96.62 95 TYR A O 1
ATOM 791 N N . VAL A 1 96 ? -9.090 -4.068 3.843 1.00 96.50 96 VAL A N 1
ATOM 792 C CA . VAL A 1 96 ? -7.664 -4.178 4.142 1.00 96.50 96 VAL A CA 1
ATOM 793 C C . VAL A 1 96 ? -7.391 -5.480 4.886 1.00 96.50 96 VAL A C 1
ATOM 795 O O . VAL A 1 96 ? -8.210 -5.933 5.691 1.00 96.50 96 VAL A O 1
ATOM 798 N N . ASP A 1 97 ? -6.246 -6.096 4.615 1.00 96.50 97 ASP A N 1
ATOM 799 C CA . ASP A 1 97 ? -5.834 -7.321 5.296 1.00 96.50 97 ASP A CA 1
ATOM 800 C C . ASP A 1 97 ? -5.276 -7.016 6.698 1.00 96.50 97 ASP A C 1
ATOM 802 O O . ASP A 1 97 ? -4.600 -6.000 6.874 1.00 96.50 97 ASP A O 1
ATOM 806 N N . PRO A 1 98 ? -5.471 -7.886 7.706 1.00 96.38 98 PRO A N 1
ATOM 807 C CA . PRO A 1 98 ? -4.975 -7.678 9.070 1.00 96.38 98 PRO A CA 1
ATOM 808 C C . PRO A 1 98 ? -3.466 -7.957 9.226 1.00 96.38 98 PRO A C 1
ATOM 810 O O . PRO A 1 98 ? -3.017 -8.427 10.270 1.00 96.38 98 PRO A O 1
ATOM 813 N N . TRP A 1 99 ? -2.666 -7.677 8.196 1.00 96.44 99 TRP A N 1
ATOM 814 C CA . TRP A 1 99 ? -1.209 -7.792 8.215 1.00 96.44 99 TRP A CA 1
ATOM 815 C C . TRP A 1 99 ? -0.553 -6.776 7.278 1.00 96.44 99 TRP A C 1
ATOM 817 O O . TRP A 1 99 ? -1.153 -6.278 6.327 1.00 96.44 99 TRP A O 1
ATOM 827 N N . PHE A 1 100 ? 0.724 -6.503 7.535 1.00 95.06 100 PHE A N 1
ATOM 828 C CA . PHE A 1 100 ? 1.602 -5.797 6.610 1.00 95.06 100 PHE A CA 1
ATOM 829 C C . PHE A 1 100 ? 2.404 -6.820 5.801 1.00 95.06 100 PHE A C 1
ATOM 831 O O . PHE A 1 100 ? 3.068 -7.686 6.374 1.00 95.06 100 PHE A O 1
ATOM 838 N N . THR A 1 101 ? 2.353 -6.725 4.472 1.00 93.62 101 THR A N 1
ATOM 839 C CA . THR A 1 101 ? 3.058 -7.669 3.595 1.00 93.62 101 THR A CA 1
ATOM 840 C C . THR A 1 101 ? 4.502 -7.230 3.387 1.00 93.62 101 THR A C 1
ATOM 842 O O . THR A 1 101 ? 4.767 -6.187 2.789 1.00 93.62 101 THR A O 1
ATOM 845 N N . VAL A 1 102 ? 5.442 -8.064 3.828 1.00 91.19 102 VAL A N 1
ATOM 846 C CA . VAL A 1 102 ? 6.871 -7.897 3.547 1.00 91.19 102 VAL A CA 1
ATOM 847 C C . VAL A 1 102 ? 7.220 -8.727 2.319 1.00 91.19 102 VAL A C 1
ATOM 849 O O . VAL A 1 102 ? 7.033 -9.943 2.310 1.00 91.19 102 VAL A O 1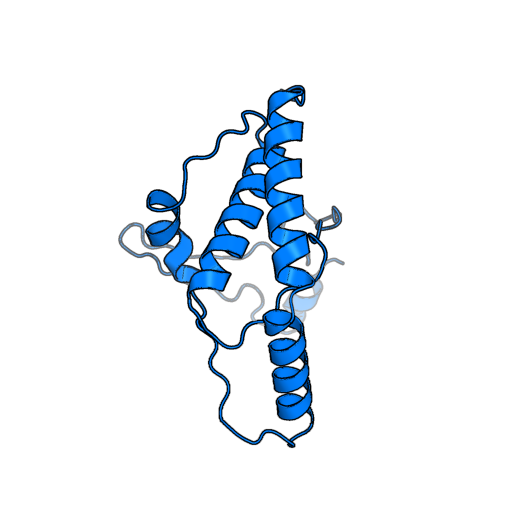
ATOM 852 N N . ARG A 1 103 ? 7.725 -8.077 1.268 1.00 86.38 103 ARG A N 1
ATOM 853 C CA . ARG A 1 103 ? 8.181 -8.782 0.067 1.00 86.38 103 ARG A CA 1
ATOM 854 C C . ARG A 1 103 ? 9.434 -9.594 0.399 1.00 86.38 103 ARG A C 1
ATOM 856 O O . ARG A 1 103 ? 10.395 -9.040 0.925 1.00 86.38 103 ARG A O 1
ATOM 863 N N . ALA A 1 104 ? 9.423 -10.882 0.061 1.00 88.81 104 ALA A N 1
ATOM 864 C CA . ALA A 1 104 ? 10.616 -11.715 0.141 1.00 88.81 104 ALA A CA 1
ATOM 865 C C . ALA A 1 104 ? 11.686 -11.196 -0.827 1.00 88.81 104 ALA A C 1
ATOM 867 O O . ALA A 1 104 ? 11.376 -10.824 -1.964 1.00 88.81 104 ALA A O 1
ATOM 868 N N . GLU A 1 105 ? 12.938 -11.178 -0.379 1.00 84.88 105 GLU A N 1
ATOM 869 C CA . GLU A 1 105 ? 14.059 -10.885 -1.262 1.00 84.88 105 GLU A CA 1
ATOM 870 C C . GLU A 1 105 ? 14.198 -12.027 -2.273 1.00 84.88 105 GLU A C 1
ATOM 872 O O . GLU A 1 105 ? 14.176 -13.205 -1.917 1.00 84.88 105 GLU A O 1
ATOM 877 N N . MET A 1 106 ? 14.261 -11.670 -3.552 1.00 83.00 106 MET A N 1
ATOM 878 C CA . MET A 1 106 ? 14.351 -12.615 -4.658 1.00 83.00 106 MET A CA 1
ATOM 879 C C . MET A 1 106 ? 15.709 -12.436 -5.318 1.00 83.00 106 MET A C 1
ATOM 881 O O . MET A 1 106 ? 16.120 -11.303 -5.571 1.00 83.00 106 MET A O 1
ATOM 885 N N . TYR A 1 107 ? 16.382 -13.543 -5.636 1.00 82.38 107 TYR A N 1
ATOM 886 C CA . TYR A 1 107 ? 17.520 -13.480 -6.542 1.00 82.38 107 TYR A CA 1
ATOM 887 C C . TYR A 1 107 ? 16.992 -13.107 -7.927 1.00 82.38 107 TYR A C 1
ATOM 889 O O . TYR A 1 107 ? 16.262 -13.872 -8.551 1.00 82.38 107 TYR A O 1
ATOM 897 N N . THR A 1 108 ? 17.319 -11.904 -8.378 1.00 82.94 108 THR A N 1
ATOM 898 C CA . THR A 1 108 ? 17.017 -11.439 -9.730 1.00 82.94 108 THR A CA 1
ATOM 899 C C . THR A 1 108 ? 18.319 -11.253 -10.480 1.00 82.94 108 THR A C 1
ATOM 901 O O . THR A 1 108 ? 19.285 -10.733 -9.919 1.00 82.94 108 THR A O 1
ATOM 904 N N . GLN A 1 109 ? 18.336 -11.642 -11.752 1.00 84.44 109 GLN A N 1
ATOM 905 C CA . GLN A 1 109 ? 19.476 -11.367 -12.620 1.00 84.44 109 GLN A CA 1
ATOM 906 C C . GLN A 1 109 ? 19.651 -9.854 -12.786 1.00 84.44 109 GLN A C 1
ATOM 908 O O . GLN A 1 109 ? 18.714 -9.084 -12.550 1.00 84.44 109 GLN A O 1
ATOM 913 N N . ALA A 1 110 ? 20.846 -9.419 -13.191 1.00 84.94 110 ALA A N 1
ATOM 914 C CA . ALA A 1 110 ? 21.140 -7.996 -13.368 1.00 84.94 110 ALA A CA 1
ATOM 915 C C . ALA A 1 110 ? 20.194 -7.343 -14.391 1.00 84.94 110 ALA A C 1
ATOM 917 O O . ALA A 1 110 ? 19.815 -6.183 -14.256 1.00 84.94 110 ALA A O 1
ATOM 918 N N . GLU A 1 111 ? 19.775 -8.123 -15.383 1.00 87.25 111 GLU A N 1
ATOM 919 C CA . GLU A 1 111 ? 18.877 -7.740 -16.462 1.00 87.25 111 GLU A CA 1
ATOM 920 C C . GLU A 1 111 ? 17.390 -7.844 -16.079 1.00 87.25 111 GLU A C 1
ATOM 922 O O . GLU A 1 111 ? 16.527 -7.452 -16.857 1.00 87.25 111 GLU A O 1
ATOM 927 N N . GLY A 1 112 ? 17.065 -8.347 -14.885 1.00 83.44 112 GLY A N 1
ATOM 928 C CA . GLY A 1 112 ? 15.699 -8.495 -14.386 1.00 83.44 112 GLY A CA 1
ATOM 929 C C . GLY A 1 112 ? 15.272 -9.948 -14.180 1.00 83.44 112 GLY A C 1
ATOM 930 O O . GLY A 1 112 ? 16.078 -10.875 -14.207 1.00 83.44 112 GLY A O 1
ATOM 931 N N . ILE A 1 113 ? 13.971 -10.145 -13.948 1.00 84.00 113 ILE A N 1
ATOM 932 C CA . ILE A 1 113 ? 13.394 -11.437 -13.524 1.00 84.00 113 ILE A CA 1
ATOM 933 C C . ILE A 1 113 ? 13.641 -12.551 -14.550 1.00 84.00 113 ILE A C 1
ATOM 935 O O . ILE A 1 113 ? 13.825 -13.695 -14.161 1.00 84.00 113 ILE A O 1
ATOM 939 N N . PHE A 1 114 ? 13.669 -12.211 -15.840 1.00 87.88 114 PHE A N 1
ATOM 940 C CA . PHE A 1 114 ? 13.834 -13.177 -16.929 1.00 87.88 114 PHE A CA 1
ATOM 941 C C . PHE A 1 114 ? 15.190 -13.085 -17.643 1.00 87.88 114 PHE A C 1
ATOM 943 O O . PHE A 1 114 ? 15.335 -13.614 -18.743 1.00 87.88 114 PHE A O 1
ATOM 950 N N . GLY A 1 115 ? 16.163 -12.361 -17.080 1.00 88.94 115 GLY A N 1
ATOM 951 C CA . GLY A 1 115 ? 17.471 -12.180 -17.720 1.00 88.94 115 GLY A CA 1
ATOM 952 C C . GLY A 1 115 ? 17.457 -11.299 -18.976 1.00 88.94 115 GLY A C 1
ATOM 953 O O . GLY A 1 115 ? 18.381 -11.368 -19.783 1.00 88.94 115 GLY A O 1
ATOM 954 N N . ILE A 1 116 ? 16.418 -10.473 -19.161 1.00 89.12 116 ILE A N 1
ATOM 955 C CA . ILE A 1 116 ? 16.261 -9.590 -20.324 1.00 89.12 116 ILE A CA 1
ATOM 956 C C . ILE A 1 116 ? 15.967 -8.166 -19.864 1.00 89.12 116 ILE A C 1
ATOM 958 O O . ILE A 1 116 ? 14.907 -7.895 -19.297 1.00 89.12 116 ILE A O 1
ATOM 962 N N . ALA A 1 117 ? 16.887 -7.255 -20.183 1.00 88.94 117 ALA A N 1
ATOM 963 C CA . ALA A 1 117 ? 16.753 -5.849 -19.847 1.00 88.94 117 ALA A CA 1
ATOM 964 C C . ALA A 1 117 ? 15.643 -5.198 -20.694 1.00 88.94 117 ALA A C 1
ATOM 966 O O . ALA A 1 117 ? 15.644 -5.357 -21.920 1.00 88.94 117 ALA A O 1
ATOM 967 N N . PRO A 1 118 ? 14.702 -4.458 -20.081 1.00 88.31 118 PRO A N 1
ATOM 968 C CA . PRO A 1 118 ? 13.678 -3.742 -20.825 1.00 88.31 118 PRO A CA 1
ATOM 969 C C . PRO A 1 118 ? 14.299 -2.580 -21.609 1.00 88.31 118 PRO A C 1
ATOM 971 O O . PRO A 1 118 ? 15.072 -1.792 -21.067 1.00 88.31 118 PRO A O 1
ATOM 974 N N . GLU A 1 119 ? 13.911 -2.434 -22.874 1.00 90.56 119 GLU A N 1
ATOM 975 C CA . GLU A 1 119 ? 14.228 -1.248 -23.666 1.00 90.56 119 GLU A CA 1
ATOM 976 C C . GLU A 1 119 ? 13.096 -0.231 -23.495 1.00 90.56 119 GLU A C 1
ATOM 978 O O . GLU A 1 119 ? 11.948 -0.479 -23.873 1.00 90.56 119 GLU A O 1
ATOM 983 N N . THR A 1 120 ? 13.409 0.916 -22.896 1.00 91.06 120 THR A N 1
ATOM 984 C CA . THR A 1 120 ? 12.434 1.982 -22.661 1.00 91.06 120 THR A CA 1
ATOM 985 C C . THR A 1 120 ? 12.868 3.293 -23.284 1.00 91.06 120 THR A C 1
ATOM 987 O O . THR A 1 120 ? 14.007 3.717 -23.108 1.00 91.06 120 THR A O 1
ATOM 990 N N . VAL A 1 121 ? 11.929 3.975 -23.932 1.00 90.19 121 VAL A N 1
ATOM 991 C CA . VAL A 1 121 ? 12.091 5.349 -24.404 1.00 90.19 121 VAL A CA 1
ATOM 992 C C . VAL A 1 121 ? 11.248 6.258 -23.520 1.00 90.19 121 VAL A C 1
ATOM 994 O O . VAL A 1 121 ? 10.027 6.091 -23.435 1.00 90.19 121 VAL A O 1
ATOM 997 N N . HIS A 1 122 ? 11.907 7.219 -22.885 1.00 89.94 122 HIS A N 1
ATOM 998 C CA . HIS A 1 122 ? 11.286 8.258 -22.074 1.00 89.94 122 HIS A CA 1
ATOM 999 C C . HIS A 1 122 ? 11.459 9.615 -22.753 1.00 89.94 122 HIS A C 1
ATOM 1001 O O . HIS A 1 122 ? 12.486 9.868 -23.380 1.00 89.94 122 HIS A O 1
ATOM 1007 N N . ASP A 1 123 ? 10.444 10.461 -22.643 1.00 88.25 123 ASP A N 1
ATOM 1008 C CA . ASP A 1 123 ? 10.531 11.877 -22.985 1.00 88.25 123 ASP A CA 1
ATOM 1009 C C . ASP A 1 123 ? 10.541 12.651 -21.669 1.00 88.25 123 ASP A C 1
ATOM 1011 O O . ASP A 1 123 ? 9.597 12.530 -20.892 1.00 88.25 123 ASP A O 1
ATOM 1015 N N . ASP A 1 124 ? 11.591 13.430 -21.415 1.00 87.38 124 ASP A N 1
ATOM 1016 C CA . ASP A 1 124 ? 11.777 14.161 -20.156 1.00 87.38 124 ASP A CA 1
ATOM 1017 C C . ASP A 1 124 ? 10.674 15.195 -19.884 1.00 87.38 124 ASP A C 1
ATOM 1019 O O . ASP A 1 124 ? 10.498 15.628 -18.745 1.00 87.38 124 ASP A O 1
ATOM 1023 N N . GLN A 1 125 ? 9.902 15.575 -20.907 1.00 89.38 125 GLN A N 1
ATOM 1024 C CA . GLN A 1 125 ? 8.740 16.456 -20.765 1.00 89.38 125 GLN A CA 1
ATOM 1025 C C . GLN A 1 125 ? 7.430 15.699 -20.491 1.00 89.38 125 GLN A C 1
ATOM 1027 O O . GLN A 1 125 ? 6.390 16.319 -20.259 1.00 89.38 125 GLN A O 1
ATOM 1032 N N . SER A 1 126 ? 7.456 14.366 -20.507 1.00 85.12 126 SER A N 1
ATOM 1033 C CA . SER A 1 126 ? 6.301 13.495 -20.312 1.00 85.12 126 SER A CA 1
ATOM 1034 C C . SER A 1 126 ? 6.428 12.672 -19.031 1.00 85.12 126 SER A C 1
ATOM 1036 O O . SER A 1 126 ? 7.512 12.426 -18.519 1.00 85.12 126 SER A O 1
ATOM 1038 N N . ARG A 1 127 ? 5.289 12.208 -18.507 1.00 79.44 127 ARG A N 1
ATOM 1039 C CA . ARG A 1 127 ? 5.243 11.170 -17.456 1.00 79.44 127 ARG A CA 1
ATOM 1040 C C . ARG A 1 127 ? 5.105 9.755 -18.038 1.00 79.44 127 ARG A C 1
ATOM 1042 O O . ARG A 1 127 ? 5.040 8.780 -17.291 1.00 79.44 127 ARG A O 1
ATOM 1049 N N . GLY A 1 128 ? 4.970 9.648 -19.360 1.00 83.19 128 GLY A N 1
ATOM 1050 C CA . GLY A 1 128 ? 4.737 8.398 -20.073 1.00 83.19 128 GLY A CA 1
ATOM 1051 C C . GLY A 1 128 ? 6.031 7.701 -20.485 1.00 83.19 128 GLY A C 1
ATOM 1052 O O . GLY A 1 128 ? 7.014 8.341 -20.846 1.00 83.19 128 GLY A O 1
ATOM 1053 N N . TRP A 1 129 ? 5.991 6.370 -20.499 1.00 88.25 129 TRP A N 1
ATOM 1054 C CA . TRP A 1 129 ? 7.089 5.515 -20.942 1.00 88.25 129 TRP A CA 1
ATOM 1055 C C . TRP A 1 129 ? 6.654 4.703 -22.159 1.00 88.25 129 TRP A C 1
ATOM 1057 O O . TRP A 1 129 ? 5.543 4.171 -22.195 1.00 88.25 129 TRP A O 1
ATOM 1067 N N . ARG A 1 130 ? 7.533 4.578 -23.158 1.00 90.19 130 ARG A N 1
ATOM 1068 C CA . ARG A 1 130 ? 7.356 3.627 -24.261 1.00 90.19 130 ARG A CA 1
ATOM 1069 C C . ARG A 1 130 ? 8.254 2.425 -24.026 1.00 90.19 130 ARG A C 1
ATOM 1071 O O . ARG A 1 130 ? 9.471 2.567 -24.002 1.00 90.19 130 ARG A O 1
ATOM 1078 N N . HIS A 1 131 ? 7.651 1.252 -23.875 1.00 90.50 131 HIS A N 1
ATOM 1079 C CA . HIS A 1 131 ? 8.372 -0.014 -23.797 1.00 90.50 131 HIS A CA 1
ATOM 1080 C C . HIS A 1 131 ? 8.536 -0.578 -25.207 1.00 90.50 131 HIS A C 1
ATOM 1082 O O . HIS A 1 131 ? 7.548 -0.887 -25.874 1.00 90.50 131 HIS A O 1
ATOM 1088 N N . MET A 1 132 ? 9.777 -0.686 -25.670 1.00 93.00 132 MET A N 1
ATOM 1089 C CA . MET A 1 132 ? 10.085 -1.265 -26.970 1.00 93.00 132 MET A CA 1
ATOM 1090 C C . MET A 1 132 ? 10.126 -2.793 -26.849 1.00 93.00 132 MET A C 1
ATOM 1092 O O . MET A 1 132 ? 10.670 -3.320 -25.874 1.00 93.00 132 MET A O 1
ATOM 1096 N N . PRO A 1 133 ? 9.546 -3.534 -27.809 1.00 90.69 133 PRO A N 1
ATOM 1097 C CA . PRO A 1 133 ? 9.586 -4.987 -27.774 1.00 90.69 133 PRO A CA 1
ATOM 1098 C C . PRO A 1 133 ? 11.027 -5.466 -27.961 1.00 90.69 133 PRO A C 1
ATOM 1100 O O . PRO A 1 133 ? 11.615 -5.287 -29.028 1.00 90.69 133 PRO A O 1
ATOM 1103 N N . VAL A 1 134 ? 11.583 -6.087 -26.920 1.00 91.19 134 VAL A N 1
ATOM 1104 C CA . VAL A 1 134 ? 12.936 -6.672 -26.934 1.00 91.19 134 VAL A CA 1
ATOM 1105 C C . VAL A 1 134 ? 12.918 -8.077 -27.546 1.00 91.19 134 VAL A C 1
ATOM 1107 O O . VAL A 1 134 ? 13.824 -8.452 -28.286 1.00 91.19 134 VAL A O 1
ATOM 1110 N N . LEU A 1 135 ? 11.846 -8.826 -27.278 1.00 92.50 135 LEU A N 1
ATOM 1111 C CA . LEU A 1 135 ? 11.534 -10.112 -27.895 1.00 92.50 135 LEU A CA 1
ATOM 1112 C C . LEU A 1 135 ? 10.638 -9.855 -29.109 1.00 92.50 135 LEU A C 1
ATOM 1114 O O . LEU A 1 135 ? 9.510 -9.385 -28.952 1.00 92.50 135 LEU A O 1
ATOM 1118 N N . LYS A 1 136 ? 11.140 -10.109 -30.317 1.00 94.19 136 LYS A N 1
ATOM 1119 C CA . LYS A 1 136 ? 10.426 -9.816 -31.573 1.00 94.19 136 LYS A CA 1
ATOM 1120 C C . LYS A 1 136 ? 10.078 -11.078 -32.348 1.00 94.19 136 LYS A C 1
ATOM 1122 O O . LYS A 1 136 ? 9.155 -11.054 -33.159 1.00 94.19 136 LYS A O 1
ATOM 1127 N N . ARG A 1 137 ? 10.829 -12.156 -32.136 1.00 96.25 137 ARG A N 1
ATOM 1128 C CA . ARG A 1 137 ? 10.664 -13.439 -32.822 1.00 96.25 137 ARG A CA 1
ATOM 1129 C C . ARG A 1 137 ? 10.689 -14.585 -31.822 1.00 96.25 137 ARG A C 1
ATOM 1131 O O . ARG A 1 137 ? 11.108 -14.406 -30.681 1.00 96.25 137 ARG A O 1
ATOM 1138 N N . MET A 1 138 ? 10.247 -15.759 -32.262 1.00 95.06 138 MET A N 1
ATOM 1139 C CA . MET A 1 138 ? 10.154 -16.940 -31.403 1.00 95.06 138 MET A CA 1
ATOM 1140 C C . MET A 1 138 ? 11.525 -17.358 -30.856 1.00 95.06 138 MET A C 1
ATOM 1142 O O . MET A 1 138 ? 11.635 -17.744 -29.699 1.00 95.06 138 MET A O 1
ATOM 1146 N N . GLU A 1 139 ? 12.580 -17.199 -31.652 1.00 95.44 139 GLU A N 1
ATOM 1147 C CA . GLU A 1 139 ? 13.957 -17.542 -31.280 1.00 95.44 139 GLU A CA 1
ATOM 1148 C C . GLU A 1 139 ? 14.514 -16.625 -30.182 1.00 95.44 139 GLU A C 1
ATOM 1150 O O . GLU A 1 139 ? 15.450 -16.985 -29.475 1.00 95.44 139 GLU A O 1
ATOM 1155 N N . ASP A 1 140 ? 13.939 -15.433 -29.989 1.00 92.56 140 ASP A N 1
ATOM 1156 C CA . ASP A 1 140 ? 14.375 -14.544 -28.914 1.00 92.56 140 ASP A CA 1
ATOM 1157 C C . ASP A 1 140 ? 14.030 -15.110 -27.524 1.00 92.56 140 ASP A C 1
ATOM 1159 O O . ASP A 1 140 ? 14.621 -14.674 -26.536 1.00 92.56 140 ASP A O 1
ATOM 1163 N N . LEU A 1 141 ? 13.118 -16.088 -27.430 1.00 92.12 141 LEU A N 1
ATOM 1164 C CA . LEU A 1 141 ? 12.794 -16.767 -26.172 1.00 92.12 141 LEU A CA 1
ATOM 1165 C C . LEU A 1 141 ? 13.991 -17.525 -25.588 1.00 92.12 141 LEU A C 1
ATOM 1167 O O . LEU A 1 141 ? 14.076 -17.647 -24.369 1.00 92.12 141 LEU A O 1
ATOM 1171 N N . ASP A 1 142 ? 14.955 -17.933 -26.417 1.00 92.12 142 ASP A N 1
ATOM 1172 C CA . ASP A 1 142 ? 16.192 -18.583 -25.963 1.00 92.12 142 ASP A CA 1
ATOM 1173 C C . ASP A 1 142 ? 17.083 -17.639 -25.131 1.00 92.12 142 ASP A C 1
ATOM 1175 O O . ASP A 1 142 ? 18.019 -18.072 -24.459 1.00 92.12 142 ASP A O 1
ATOM 1179 N N . LYS A 1 143 ? 16.798 -16.328 -25.152 1.00 88.06 143 LYS A N 1
ATOM 1180 C CA . LYS A 1 143 ? 17.473 -15.325 -24.316 1.00 88.06 143 LYS A CA 1
ATOM 1181 C C . LYS A 1 143 ? 16.953 -15.312 -22.879 1.00 88.06 143 LYS A C 1
ATOM 1183 O O . LYS A 1 143 ? 17.610 -14.721 -22.024 1.00 88.06 143 LYS A O 1
ATOM 1188 N N . LEU A 1 144 ? 15.784 -15.905 -22.619 1.00 90.50 144 LEU A N 1
ATOM 1189 C CA . LEU A 1 144 ? 15.197 -15.949 -21.285 1.00 90.50 144 LEU A CA 1
ATOM 1190 C C . LEU A 1 144 ? 16.055 -16.819 -20.369 1.00 90.50 144 LEU A C 1
ATOM 1192 O O . LEU A 1 144 ? 16.493 -17.909 -20.732 1.00 90.50 144 LEU A O 1
ATOM 1196 N N . ARG A 1 145 ? 16.262 -16.340 -19.148 1.00 82.94 145 ARG A N 1
ATOM 1197 C CA . ARG A 1 145 ? 16.976 -17.066 -18.102 1.00 82.94 145 ARG A CA 1
ATOM 1198 C C . ARG A 1 145 ? 16.121 -17.039 -16.836 1.00 82.94 145 ARG A C 1
ATOM 1200 O O . ARG A 1 145 ? 15.671 -15.966 -16.437 1.00 82.94 145 ARG A O 1
ATOM 1207 N N . ALA A 1 146 ? 15.880 -18.211 -16.254 1.00 69.31 146 ALA A N 1
ATOM 1208 C CA . ALA A 1 146 ? 15.120 -18.402 -15.017 1.00 69.31 146 ALA A CA 1
ATOM 1209 C C . ALA A 1 146 ? 16.056 -18.736 -13.853 1.00 69.31 146 ALA A C 1
ATOM 1211 O O . ALA A 1 146 ? 17.073 -19.422 -14.107 1.00 69.31 146 ALA A O 1
#

pLDDT: mean 92.48, std 7.15, range [45.84, 98.56]

Secondary structure (DSSP, 8-state):
--PPPPHHHHHHHHHHHHHHHHHHTSHHHHHHHHHHHHHHTT--SS-------GGGHHHHGGGSPPP---SHHHHHHHHHHHHHHHHGGG--S----SSPPPPPP---BTTBTTS---EEEE-TT-S-EEEE-S--SGGGGGG---

Foldseek 3Di:
DQDDFDPQLVVLLVVLLVLVLCQQPDPLLVVLVVQVVCVVVVNHPDDFDDDDCPVVCVVCVVVFDDQPGPGPVSSVSSSVSRVVSVSVVVPGSDHDHSDDDDDDDDDADPLGNFQHNWDWDDDPVDPDIDTDDPDDDPVCSVNTDD

Solvent-accessible surface area (backbone atoms only — not comparable to full-atom values): 9211 Å² total; per-residue (Å²): 132,90,68,76,81,48,74,66,41,53,48,55,47,49,54,48,48,52,57,48,44,51,50,30,72,27,69,70,26,51,52,22,46,50,49,53,52,26,47,78,65,77,62,53,92,63,91,80,50,75,83,84,52,77,92,46,40,84,73,47,54,82,77,47,84,80,86,83,45,80,35,75,76,54,37,56,54,47,51,50,46,54,51,53,60,54,56,65,70,72,72,50,47,65,58,61,68,83,67,83,89,76,82,78,90,69,98,56,49,99,38,31,79,43,45,56,62,85,46,70,52,71,48,95,93,52,96,59,74,44,76,50,80,79,66,83,53,81,75,47,57,77,58,56,42,129

Sequence (146 aa):
MNQTITSKDKAVIRELAVQYAELANGEQNRMSLVRWRNLNNLKSDRPLVFCNVYHLLPEIDPHLPALQVENKSLREVERWFRRALWSATLGDDRYVDPWFTVRAEMYTQAEGIFGIAPETVHDDQSRGWRHMPVLKRMEDLDKLRA